Protein AF-A0A8T5L0V3-F1 (afdb_monomer_lite)

Secondary structure (DSSP, 8-state):
-HHHHHHHHHHHHHHHHHHHHHHIIIIIGGG-GGG--TTHHHHHHHHHHHHHHHHHHHHH-

Foldseek 3Di:
DVVVVVQLVVLQVLLVVLLVQLCCLQPPQLVDPVNCDVPCNVVSNVSSVVSNVSSVVSNVD

Radius of gyration: 1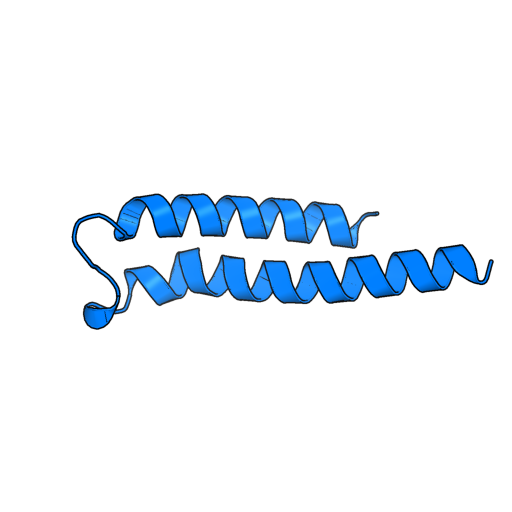4.36 Å; chains: 1; bounding box: 32×14×43 Å

pLDDT: mean 83.51, std 10.78, range [61.06, 95.69]

Structure (mmCIF, N/CA/C/O backbone):
data_AF-A0A8T5L0V3-F1
#
_entry.id   AF-A0A8T5L0V3-F1
#
loop_
_atom_site.group_PDB
_atom_site.id
_atom_site.type_symbol
_atom_site.label_atom_id
_atom_site.label_alt_id
_atom_site.label_comp_id
_atom_site.label_asym_id
_atom_site.label_entity_id
_atom_site.label_seq_id
_atom_site.pdbx_PDB_ins_code
_atom_site.Cartn_x
_atom_site.Cartn_y
_atom_site.Cartn_z
_atom_site.occupancy
_atom_site.B_iso_or_equiv
_atom_site.auth_seq_id
_atom_site.auth_comp_id
_atom_site.auth_asym_id
_atom_site.auth_atom_id
_atom_site.pdbx_PDB_model_num
ATOM 1 N N . MET A 1 1 ? -17.765 2.328 23.602 1.00 62.94 1 MET A N 1
ATOM 2 C CA . MET A 1 1 ? -18.078 1.322 22.557 1.00 62.94 1 MET A CA 1
ATOM 3 C C . MET A 1 1 ? -18.300 1.916 21.163 1.00 62.94 1 MET A C 1
ATOM 5 O O . MET A 1 1 ? -17.552 1.527 20.282 1.00 62.94 1 MET A O 1
ATOM 9 N N . LYS A 1 2 ? -19.229 2.863 20.924 1.00 68.25 2 LYS A N 1
ATOM 10 C CA . LYS A 1 2 ? -19.477 3.428 19.568 1.00 68.25 2 LYS A CA 1
ATOM 11 C C . LYS A 1 2 ? -18.218 3.937 18.835 1.00 68.25 2 LYS A C 1
ATOM 13 O O . LYS A 1 2 ? -18.028 3.613 17.672 1.00 68.25 2 LYS A O 1
ATOM 18 N N . TYR A 1 3 ? -17.342 4.673 19.523 1.00 69.69 3 TYR A N 1
ATOM 19 C CA . TYR A 1 3 ? -16.127 5.238 18.918 1.00 69.69 3 TYR A CA 1
ATOM 20 C C . TYR A 1 3 ? -15.045 4.199 18.592 1.00 69.69 3 TYR A C 1
ATOM 22 O O . TYR A 1 3 ? -14.337 4.366 17.611 1.00 69.69 3 TYR A O 1
ATOM 30 N N . MET A 1 4 ? -14.958 3.101 19.354 1.00 65.31 4 MET A N 1
ATOM 31 C CA . MET A 1 4 ? -14.031 2.000 19.047 1.00 65.31 4 MET A CA 1
ATOM 32 C C . MET A 1 4 ? -14.441 1.270 17.765 1.00 65.31 4 MET A C 1
ATOM 34 O O . MET A 1 4 ? -13.593 0.931 16.952 1.00 65.31 4 MET A O 1
ATOM 38 N N . VAL A 1 5 ? -15.749 1.081 17.554 1.00 70.00 5 VAL A N 1
ATOM 39 C CA . VAL A 1 5 ? -16.276 0.448 16.334 1.00 70.00 5 VAL A CA 1
ATOM 40 C C . VAL A 1 5 ? -16.039 1.335 15.108 1.00 70.00 5 VAL A C 1
ATOM 42 O O . VAL A 1 5 ? -15.610 0.840 14.073 1.00 70.00 5 VAL A O 1
ATOM 45 N N . LEU A 1 6 ? -16.262 2.649 15.228 1.00 71.81 6 LEU A N 1
ATOM 46 C CA . LEU A 1 6 ? -15.960 3.625 14.171 1.00 71.81 6 LEU A CA 1
ATOM 47 C C . LEU A 1 6 ? -14.462 3.693 13.841 1.00 71.81 6 LEU A C 1
ATOM 49 O O . LEU A 1 6 ? -14.109 3.793 12.667 1.00 71.81 6 LEU A O 1
ATOM 53 N N . PHE A 1 7 ? -13.593 3.611 14.853 1.00 75.50 7 PHE A N 1
ATOM 54 C CA . PHE A 1 7 ? -12.142 3.614 14.668 1.00 75.50 7 PHE A CA 1
ATOM 55 C C . PHE A 1 7 ? -11.667 2.365 13.915 1.00 75.50 7 PHE A C 1
ATOM 57 O O . PHE A 1 7 ? -11.023 2.508 12.881 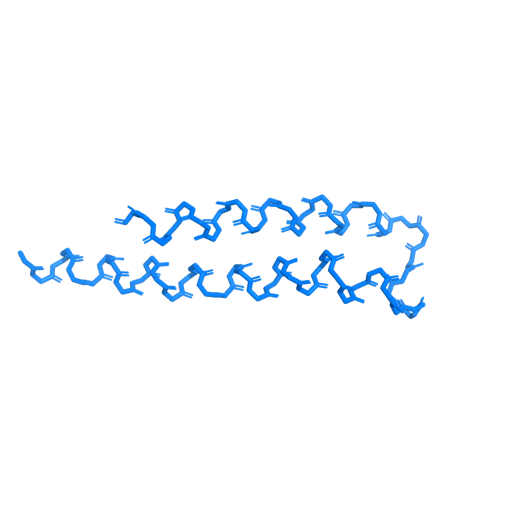1.00 75.50 7 PHE A O 1
ATOM 64 N N . GLY A 1 8 ? -12.098 1.169 14.334 1.00 80.88 8 GLY A N 1
ATOM 65 C CA . GLY A 1 8 ? -11.731 -0.082 13.659 1.00 80.88 8 GLY A CA 1
ATOM 66 C C . GLY A 1 8 ? -12.282 -0.197 12.231 1.00 80.88 8 GLY A C 1
ATOM 67 O O . GLY A 1 8 ? -11.599 -0.688 11.337 1.00 80.88 8 GLY A O 1
ATOM 68 N N . LEU A 1 9 ? -13.492 0.318 11.968 1.00 86.31 9 LEU A N 1
ATOM 69 C CA . LEU A 1 9 ? -14.037 0.389 10.603 1.00 86.31 9 LEU A CA 1
ATOM 70 C C . LEU A 1 9 ? -13.239 1.345 9.715 1.00 86.31 9 LEU A C 1
ATOM 72 O O . LEU A 1 9 ? -12.964 1.028 8.561 1.00 86.31 9 LEU A O 1
ATOM 76 N N . THR A 1 10 ? -12.861 2.506 10.249 1.00 88.62 10 THR A N 1
ATOM 77 C CA . THR A 1 10 ? -12.076 3.496 9.501 1.00 88.62 10 THR A CA 1
ATOM 78 C C . THR A 1 10 ? -10.674 2.963 9.212 1.00 88.62 10 THR A C 1
ATOM 80 O O . THR A 1 10 ? -10.232 3.041 8.067 1.00 88.62 10 THR A O 1
ATOM 83 N N . GLY A 1 11 ? -10.013 2.360 10.206 1.00 89.31 11 GLY A N 1
ATOM 84 C CA . GLY A 1 11 ? -8.720 1.691 10.047 1.00 89.31 11 GLY A CA 1
ATOM 85 C C . GLY A 1 11 ? -8.783 0.570 9.012 1.00 89.31 11 GLY A C 1
ATOM 86 O O . GLY A 1 11 ? -7.990 0.560 8.075 1.00 89.31 11 GLY A O 1
ATOM 87 N N . GLY A 1 12 ? -9.808 -0.285 9.081 1.00 90.69 12 GLY A N 1
ATOM 88 C CA . GLY A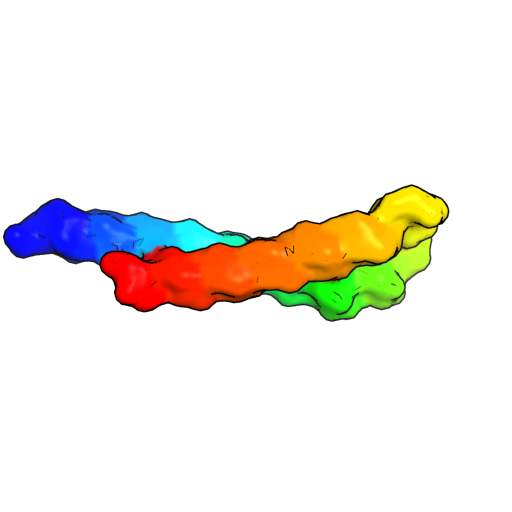 1 12 ? -10.034 -1.338 8.092 1.00 90.69 12 GLY A CA 1
ATOM 89 C C . GLY A 1 12 ? -10.225 -0.804 6.668 1.00 90.69 12 GLY A C 1
ATOM 90 O O . GLY A 1 12 ? -9.571 -1.281 5.744 1.00 90.69 12 GLY A O 1
ATOM 91 N N . VAL A 1 13 ? -11.071 0.212 6.467 1.00 93.06 13 VAL A N 1
ATOM 92 C CA . VAL A 1 13 ? -11.312 0.797 5.132 1.00 93.06 13 VAL A CA 1
ATOM 93 C C . VAL A 1 13 ? -10.050 1.458 4.574 1.00 93.06 13 VAL A C 1
ATOM 95 O O . VAL A 1 13 ? -9.689 1.216 3.421 1.00 93.06 13 VAL A O 1
ATOM 98 N N . VAL A 1 14 ? -9.352 2.260 5.382 1.00 93.62 14 VAL A N 1
ATOM 99 C CA . VAL A 1 14 ? -8.089 2.897 4.979 1.00 93.62 14 VAL A CA 1
ATOM 100 C C . VAL A 1 14 ? -7.026 1.835 4.684 1.00 93.62 14 VAL A C 1
ATOM 102 O O . VAL A 1 14 ? -6.335 1.927 3.670 1.00 93.62 14 VAL A O 1
ATOM 105 N N . GLY A 1 15 ? -6.951 0.788 5.504 1.00 94.06 15 GLY A N 1
ATOM 106 C CA . GLY A 1 15 ? -6.056 -0.349 5.320 1.00 94.06 15 GLY A CA 1
ATOM 107 C C . GLY A 1 15 ? -6.288 -1.075 3.996 1.00 94.06 15 GLY A C 1
ATOM 108 O O . GLY A 1 15 ? -5.331 -1.310 3.261 1.00 94.06 15 GLY A O 1
ATOM 109 N N . VAL A 1 16 ? -7.544 -1.358 3.629 1.00 94.81 16 VAL A N 1
ATOM 110 C CA . VAL A 1 16 ? -7.887 -1.960 2.324 1.00 94.81 16 VAL A CA 1
ATOM 111 C C . VAL A 1 16 ? -7.409 -1.081 1.167 1.00 94.81 16 VAL A C 1
ATOM 113 O O . VAL A 1 16 ? -6.805 -1.587 0.222 1.00 94.81 16 VAL A O 1
ATOM 116 N N . ILE A 1 17 ? -7.650 0.231 1.227 1.00 95.62 17 ILE A N 1
ATOM 117 C CA . ILE A 1 17 ? -7.244 1.156 0.157 1.00 95.62 17 ILE A CA 1
ATOM 118 C C . ILE A 1 17 ? -5.718 1.165 0.008 1.00 95.62 17 ILE A C 1
ATOM 120 O O . ILE A 1 17 ? -5.204 1.029 -1.104 1.00 95.62 17 ILE A O 1
ATOM 124 N N . LEU A 1 18 ? -4.991 1.274 1.122 1.00 95.62 18 LEU A N 1
ATOM 125 C CA . LEU A 1 18 ? -3.527 1.255 1.130 1.00 95.62 18 LEU A CA 1
ATOM 126 C C . LEU A 1 18 ? -2.968 -0.082 0.631 1.00 95.62 18 LEU A C 1
ATOM 128 O O . LEU A 1 18 ? -1.987 -0.090 -0.111 1.00 95.62 18 LEU A O 1
ATOM 132 N N . LEU A 1 19 ? -3.615 -1.199 0.971 1.00 95.31 19 LEU A N 1
ATOM 133 C CA . LEU A 1 19 ? -3.240 -2.523 0.486 1.00 95.31 19 LEU A CA 1
ATOM 134 C C . LEU A 1 19 ? -3.352 -2.592 -1.040 1.00 95.31 19 LEU A C 1
ATOM 136 O O . LEU A 1 19 ? -2.402 -3.004 -1.702 1.00 95.31 19 LEU A O 1
ATOM 140 N N . LEU A 1 20 ? -4.481 -2.156 -1.604 1.00 95.38 20 LEU A N 1
ATOM 141 C CA . LEU A 1 20 ? -4.710 -2.172 -3.051 1.00 95.38 20 LEU A CA 1
ATOM 142 C C . LEU A 1 20 ? -3.703 -1.286 -3.795 1.00 95.38 20 LEU A C 1
ATOM 144 O O . LEU A 1 20 ? -3.133 -1.718 -4.798 1.00 95.38 20 LEU A O 1
ATOM 148 N N . LEU A 1 21 ? -3.436 -0.080 -3.284 1.00 94.06 21 LEU A N 1
ATOM 149 C CA . LEU A 1 21 ? -2.435 0.826 -3.856 1.00 94.06 21 LEU A CA 1
ATOM 150 C C . LEU A 1 21 ? -1.017 0.251 -3.759 1.00 94.06 21 LEU A C 1
ATOM 152 O O . LEU A 1 21 ? -0.255 0.329 -4.721 1.00 94.06 21 LEU A O 1
ATOM 156 N N . GLY A 1 22 ? -0.671 -0.355 -2.624 1.00 93.88 22 GLY A N 1
ATOM 157 C CA . GLY A 1 22 ? 0.619 -1.005 -2.419 1.00 93.88 22 GLY A CA 1
ATOM 158 C C . GLY A 1 22 ? 0.832 -2.183 -3.368 1.00 93.88 22 GLY A C 1
ATOM 159 O O . GLY A 1 22 ? 1.856 -2.252 -4.047 1.00 93.88 22 GLY A O 1
ATOM 160 N N . VAL A 1 23 ? -0.160 -3.070 -3.489 1.00 93.19 23 VAL A N 1
ATOM 161 C CA . VAL A 1 23 ? -0.123 -4.205 -4.426 1.00 93.19 23 VAL A CA 1
ATOM 162 C C . VAL A 1 23 ? 0.002 -3.712 -5.867 1.00 93.19 23 VAL A C 1
ATOM 164 O O . VAL A 1 23 ? 0.823 -4.232 -6.624 1.00 93.19 23 VAL A O 1
ATOM 167 N N . PHE A 1 24 ? -0.759 -2.686 -6.248 1.00 90.75 24 PHE A N 1
ATOM 168 C CA . PHE A 1 24 ? -0.667 -2.100 -7.581 1.00 90.75 24 PHE A CA 1
ATOM 169 C C . PHE A 1 24 ? 0.740 -1.554 -7.868 1.00 90.75 24 PHE A C 1
ATOM 171 O O . PHE A 1 24 ? 1.332 -1.894 -8.891 1.00 90.75 24 PHE A O 1
ATOM 178 N N . LEU A 1 25 ? 1.313 -0.769 -6.954 1.00 89.56 25 LEU A N 1
ATOM 179 C CA . LEU A 1 25 ? 2.633 -0.160 -7.135 1.00 89.56 25 LEU A CA 1
ATOM 180 C C . LEU A 1 25 ? 3.788 -1.170 -7.136 1.00 89.56 25 LEU A C 1
ATOM 182 O O . LEU A 1 25 ? 4.774 -0.957 -7.837 1.00 89.56 25 LEU A O 1
ATOM 186 N N . VAL A 1 26 ? 3.687 -2.256 -6.368 1.00 90.12 26 VAL A N 1
ATOM 187 C CA . VAL A 1 26 ? 4.756 -3.264 -6.288 1.00 90.12 26 VAL A CA 1
ATOM 188 C C . VAL A 1 26 ? 4.673 -4.273 -7.432 1.00 90.12 26 VAL A C 1
ATOM 190 O O . VAL A 1 26 ? 5.703 -4.622 -8.002 1.00 90.12 26 VAL A O 1
ATOM 193 N N . PHE A 1 27 ? 3.474 -4.748 -7.778 1.00 87.00 27 PHE A N 1
ATOM 194 C CA . PHE A 1 27 ? 3.322 -5.875 -8.704 1.00 87.00 27 PHE A CA 1
ATOM 195 C C . PHE A 1 27 ? 2.864 -5.467 -10.105 1.00 87.00 27 PHE A C 1
ATOM 197 O O . PHE A 1 27 ? 3.325 -6.051 -11.083 1.00 87.00 27 PHE A O 1
ATOM 204 N N . PHE A 1 28 ? 1.977 -4.476 -10.228 1.00 83.56 28 PHE A N 1
ATOM 205 C CA . PHE A 1 28 ? 1.404 -4.088 -11.523 1.00 83.56 28 PHE A CA 1
ATOM 206 C C . PHE A 1 28 ? 2.192 -2.970 -12.202 1.00 83.56 28 PHE A C 1
ATOM 208 O O . PHE A 1 28 ? 2.503 -3.071 -13.386 1.00 83.56 28 PHE A O 1
ATOM 215 N N . PHE A 1 29 ? 2.562 -1.932 -11.453 1.00 81.75 29 PHE A N 1
ATOM 216 C CA . PHE A 1 29 ? 3.229 -0.744 -11.985 1.00 81.75 29 PHE A CA 1
ATOM 217 C C . PHE A 1 29 ? 4.564 -1.059 -12.690 1.00 81.75 29 PHE A C 1
ATOM 219 O O . PHE A 1 29 ? 4.771 -0.571 -13.804 1.00 81.75 29 PHE A O 1
ATOM 226 N N . PRO A 1 30 ? 5.446 -1.932 -12.154 1.00 79.19 30 PRO A N 1
ATOM 227 C CA . PRO A 1 30 ? 6.670 -2.314 -12.856 1.00 79.19 30 PRO A CA 1
ATOM 228 C C . PRO A 1 30 ? 6.407 -3.197 -14.083 1.00 79.19 30 PRO A C 1
ATOM 230 O O . PRO A 1 30 ? 7.246 -3.244 -14.974 1.00 79.19 30 PRO A O 1
ATOM 233 N N . GLY A 1 31 ? 5.265 -3.885 -14.159 1.00 74.31 31 GLY A N 1
ATOM 234 C CA . GLY A 1 31 ? 4.915 -4.763 -15.280 1.00 74.31 31 GLY A CA 1
ATOM 235 C C . GLY A 1 31 ? 4.437 -4.027 -16.537 1.00 74.31 31 GLY A C 1
ATOM 236 O O . GLY A 1 31 ? 4.341 -4.634 -17.600 1.00 74.31 31 GLY A O 1
ATOM 237 N N . THR A 1 32 ? 4.149 -2.728 -16.441 1.00 75.50 32 THR A N 1
ATOM 238 C CA . THR A 1 32 ? 3.581 -1.925 -17.534 1.00 75.50 32 THR A CA 1
ATOM 239 C C . THR A 1 32 ? 4.562 -0.867 -18.031 1.00 75.50 32 THR A C 1
ATOM 241 O O . THR A 1 32 ? 4.843 0.102 -17.328 1.00 75.50 32 THR A O 1
ATOM 244 N N . ALA A 1 33 ? 5.052 -1.027 -19.265 1.00 72.00 33 ALA A N 1
ATOM 245 C CA . ALA A 1 33 ? 6.058 -0.148 -19.876 1.00 72.00 33 ALA A CA 1
ATOM 246 C C . ALA A 1 33 ? 5.632 1.334 -19.940 1.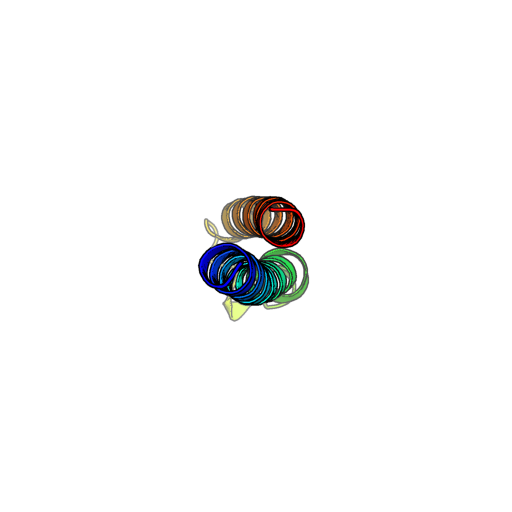00 72.00 33 ALA A C 1
ATOM 248 O O . ALA A 1 33 ? 6.465 2.224 -19.804 1.00 72.00 33 ALA A O 1
ATOM 249 N N . GLU A 1 34 ? 4.331 1.600 -20.076 1.00 74.44 34 GLU A N 1
ATOM 250 C CA . GLU A 1 34 ? 3.735 2.946 -20.126 1.00 74.44 34 GLU A CA 1
ATOM 251 C C . GLU A 1 34 ? 3.904 3.734 -18.816 1.00 74.44 34 GLU A C 1
ATOM 253 O O . GLU A 1 34 ? 3.914 4.963 -18.821 1.00 74.44 34 GLU A O 1
ATOM 258 N N . HIS A 1 35 ? 4.077 3.033 -17.694 1.00 67.88 35 HIS A N 1
ATOM 259 C CA . HIS A 1 35 ? 4.216 3.620 -16.361 1.00 67.88 35 HIS A CA 1
ATOM 260 C C . HIS A 1 35 ? 5.684 3.749 -15.914 1.00 67.88 35 HIS A C 1
ATOM 262 O O . HIS A 1 35 ? 5.981 4.386 -14.901 1.00 67.88 35 HIS A O 1
ATOM 268 N N . GLN A 1 36 ? 6.630 3.196 -16.682 1.00 65.81 36 GLN A N 1
ATOM 269 C CA . GLN A 1 36 ? 8.063 3.229 -16.390 1.00 65.81 36 GLN A CA 1
ATOM 270 C C . GLN A 1 36 ? 8.754 4.489 -16.935 1.00 65.81 36 GLN A C 1
ATOM 272 O O . GLN A 1 36 ? 9.767 4.410 -17.633 1.00 65.81 36 GLN A O 1
ATOM 277 N N . GLY A 1 37 ? 8.257 5.681 -16.588 1.00 69.31 37 GLY A N 1
ATOM 278 C CA . GLY A 1 37 ? 9.084 6.885 -16.724 1.00 69.31 37 GLY A CA 1
ATOM 279 C C . GLY A 1 37 ? 10.422 6.651 -16.007 1.00 69.31 37 GLY A C 1
ATOM 280 O O . GLY A 1 37 ? 10.423 6.107 -14.903 1.00 69.31 37 GLY A O 1
ATOM 281 N N . SER A 1 38 ? 11.556 7.026 -16.613 1.00 65.62 38 SER A N 1
ATOM 282 C CA . SER A 1 38 ? 12.919 6.637 -16.181 1.00 65.62 38 SER A CA 1
ATOM 283 C C . SER A 1 38 ? 13.262 6.932 -14.711 1.00 65.62 38 SER A C 1
ATOM 285 O O . SER A 1 38 ? 14.230 6.401 -14.180 1.00 65.62 38 SER A O 1
ATOM 287 N N . THR A 1 39 ? 12.478 7.782 -14.048 1.00 61.06 39 THR A N 1
ATOM 288 C CA . THR A 1 39 ? 12.647 8.203 -12.650 1.00 61.06 39 THR A CA 1
ATOM 289 C C . THR A 1 39 ? 11.657 7.519 -11.690 1.00 61.06 39 THR A C 1
ATOM 291 O O . THR A 1 39 ? 11.844 7.556 -10.475 1.00 61.06 39 THR A O 1
ATOM 294 N N . PHE A 1 40 ? 10.592 6.896 -12.203 1.00 63.47 40 PHE A N 1
ATOM 295 C CA . PHE A 1 40 ? 9.439 6.466 -11.405 1.00 63.47 40 PHE A CA 1
ATOM 296 C C . PHE A 1 40 ? 9.446 4.982 -11.011 1.00 63.47 40 PHE A C 1
ATOM 298 O O . PHE A 1 40 ? 8.699 4.606 -10.110 1.00 63.47 40 PHE A O 1
ATOM 305 N N . SER A 1 41 ? 10.289 4.135 -11.618 1.00 73.44 41 SER A N 1
ATOM 306 C CA . SER A 1 41 ? 10.231 2.685 -11.365 1.00 73.44 41 SER A CA 1
ATOM 307 C C . SER A 1 41 ? 10.644 2.312 -9.933 1.00 73.44 41 SER A C 1
ATOM 309 O O . SER A 1 41 ? 9.874 1.673 -9.220 1.00 73.44 41 SER A O 1
ATOM 311 N N . THR A 1 42 ? 11.807 2.767 -9.460 1.00 81.69 42 THR A N 1
ATOM 312 C CA . THR A 1 42 ? 12.298 2.438 -8.109 1.00 81.69 42 THR A CA 1
ATOM 313 C C . THR A 1 42 ? 11.507 3.158 -7.019 1.00 81.69 42 THR A C 1
ATOM 315 O O . THR A 1 42 ? 11.131 2.556 -6.014 1.00 81.69 42 THR A O 1
ATOM 318 N N . THR A 1 43 ? 11.207 4.442 -7.229 1.00 85.81 43 THR A N 1
ATOM 319 C CA . THR A 1 43 ? 10.436 5.255 -6.278 1.00 85.81 43 THR A CA 1
ATOM 320 C C . THR A 1 43 ? 9.022 4.702 -6.088 1.00 85.81 43 THR A C 1
ATOM 322 O O . THR A 1 43 ? 8.544 4.630 -4.956 1.00 85.81 43 THR A O 1
ATOM 325 N N . GLY A 1 44 ? 8.371 4.252 -7.169 1.00 85.81 44 GLY A N 1
ATOM 326 C CA . GLY A 1 44 ? 7.044 3.637 -7.118 1.00 85.81 44 GLY A CA 1
ATOM 327 C C 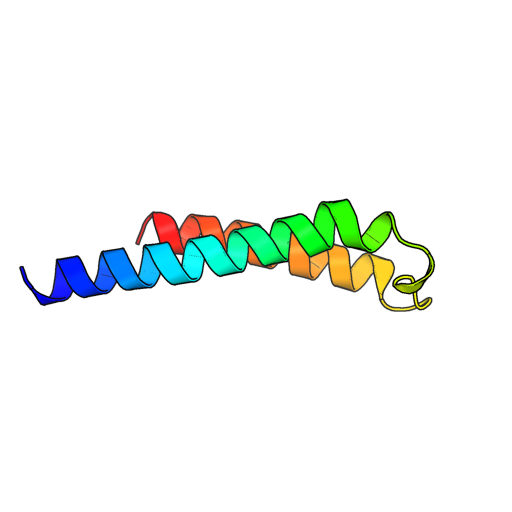. GLY A 1 44 ? 7.019 2.352 -6.290 1.00 85.81 44 GLY A C 1
ATOM 328 O O . GLY A 1 44 ? 6.146 2.195 -5.439 1.00 85.81 44 GLY A O 1
ATOM 329 N N . ILE A 1 45 ? 8.017 1.478 -6.455 1.00 87.38 45 ILE A N 1
ATOM 330 C CA . ILE A 1 45 ? 8.133 0.237 -5.671 1.00 87.38 45 ILE A CA 1
ATOM 331 C C . ILE A 1 45 ? 8.332 0.547 -4.182 1.00 87.38 45 ILE A C 1
ATOM 333 O O . ILE A 1 45 ? 7.662 -0.049 -3.337 1.00 87.38 45 ILE A O 1
ATOM 337 N N . ILE A 1 46 ? 9.208 1.501 -3.846 1.00 90.56 46 ILE A N 1
ATOM 338 C CA . ILE A 1 46 ? 9.453 1.905 -2.451 1.00 90.56 46 ILE A CA 1
ATOM 339 C C . ILE A 1 46 ? 8.167 2.448 -1.813 1.00 90.56 46 ILE A C 1
ATOM 341 O O . ILE A 1 46 ? 7.810 2.034 -0.709 1.00 90.56 46 ILE A O 1
ATOM 345 N N . LEU A 1 47 ? 7.440 3.323 -2.516 1.00 91.62 47 LEU A N 1
ATOM 346 C CA . LEU A 1 47 ? 6.140 3.827 -2.059 1.00 91.62 47 LEU A CA 1
ATOM 347 C C . LEU A 1 47 ? 5.119 2.699 -1.882 1.00 91.62 47 LEU A C 1
ATOM 349 O O . LEU A 1 47 ? 4.399 2.677 -0.886 1.00 91.62 47 LEU A O 1
ATOM 353 N N . GLY A 1 48 ? 5.098 1.734 -2.800 1.00 92.94 48 GLY A N 1
ATOM 354 C CA . GLY A 1 48 ? 4.238 0.562 -2.708 1.00 92.94 48 GLY A CA 1
ATOM 355 C C . GLY A 1 48 ? 4.498 -0.261 -1.444 1.00 92.94 48 GLY A C 1
ATOM 356 O O . GLY A 1 48 ? 3.561 -0.577 -0.714 1.00 92.94 48 GLY A O 1
ATOM 357 N N . ILE A 1 49 ? 5.766 -0.533 -1.122 1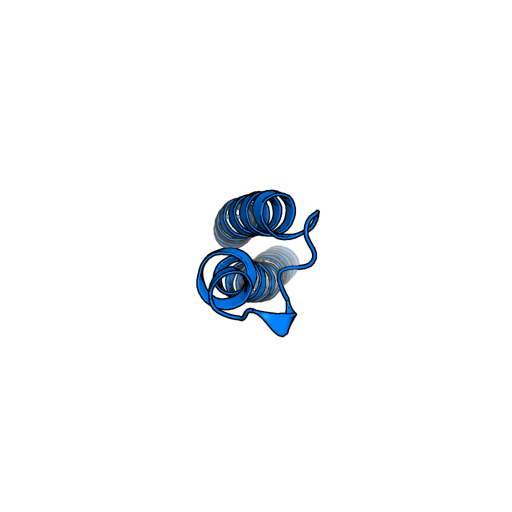.00 94.06 49 ILE A N 1
ATOM 358 C CA . ILE A 1 49 ? 6.153 -1.244 0.108 1.00 94.06 49 ILE A CA 1
ATOM 359 C C . ILE A 1 49 ? 5.730 -0.454 1.356 1.00 94.06 49 ILE A C 1
ATOM 361 O O . ILE A 1 49 ? 5.197 -1.040 2.300 1.00 94.06 49 ILE A O 1
ATOM 365 N N . ILE A 1 50 ? 5.907 0.872 1.358 1.00 95.69 50 ILE A N 1
ATOM 366 C CA . ILE A 1 50 ? 5.454 1.739 2.458 1.00 95.69 50 ILE A CA 1
ATOM 367 C C . ILE A 1 50 ? 3.935 1.630 2.645 1.00 95.69 50 ILE A C 1
ATOM 369 O O . ILE A 1 50 ? 3.471 1.460 3.773 1.00 95.69 50 ILE A O 1
ATOM 373 N N . PHE A 1 51 ? 3.157 1.663 1.562 1.00 95.69 51 PHE A N 1
ATOM 374 C CA . PHE A 1 51 ? 1.702 1.517 1.636 1.00 95.69 51 PHE A CA 1
ATOM 375 C C . PHE A 1 51 ? 1.271 0.143 2.151 1.00 95.69 51 PHE A C 1
ATOM 377 O O . PHE A 1 51 ? 0.340 0.082 2.948 1.00 95.69 51 PHE A O 1
ATOM 384 N N . LEU A 1 52 ? 1.970 -0.938 1.794 1.00 94.69 52 LEU A N 1
ATOM 385 C CA . LEU A 1 52 ? 1.694 -2.273 2.338 1.00 94.69 52 LEU A CA 1
ATOM 386 C C . LEU A 1 52 ? 1.950 -2.349 3.852 1.00 94.69 52 LEU A C 1
ATOM 388 O O . LEU A 1 52 ? 1.143 -2.919 4.586 1.00 94.69 52 LEU A O 1
ATOM 392 N N . MET A 1 53 ? 3.041 -1.747 4.336 1.00 94.75 53 MET A N 1
ATOM 393 C CA . MET A 1 53 ? 3.338 -1.697 5.773 1.00 94.75 53 MET A CA 1
ATOM 394 C C . MET A 1 53 ? 2.294 -0.879 6.540 1.00 94.75 53 MET A C 1
ATOM 396 O O . MET A 1 53 ? 1.819 -1.312 7.592 1.00 94.75 53 MET A O 1
ATOM 400 N N . LEU A 1 54 ? 1.897 0.278 5.998 1.00 93.75 54 LEU A N 1
ATOM 401 C CA . LEU A 1 54 ? 0.846 1.106 6.586 1.00 93.75 54 LEU A CA 1
ATOM 402 C C . LEU A 1 54 ? -0.505 0.390 6.566 1.00 93.75 54 LEU A C 1
ATOM 404 O O . LEU A 1 54 ? -1.205 0.416 7.572 1.00 93.75 54 LEU A O 1
ATOM 408 N N . ALA A 1 55 ? -0.851 -0.299 5.476 1.00 93.31 55 ALA A N 1
ATOM 409 C CA . ALA A 1 55 ? -2.070 -1.094 5.395 1.00 93.31 55 ALA A CA 1
ATOM 410 C C . ALA A 1 55 ? -2.148 -2.107 6.541 1.00 93.31 55 ALA A C 1
ATOM 412 O O . ALA A 1 55 ? -3.149 -2.147 7.252 1.00 93.31 55 ALA A O 1
ATOM 413 N N . GLY A 1 56 ? -1.065 -2.859 6.768 1.00 89.81 56 GLY A N 1
ATOM 414 C CA . GLY A 1 56 ? -0.954 -3.763 7.910 1.00 89.81 56 GLY A CA 1
ATOM 415 C C . GLY A 1 56 ? -1.175 -3.036 9.237 1.00 89.81 56 GLY A C 1
ATOM 416 O O . GLY A 1 56 ? -2.045 -3.431 10.005 1.00 89.81 56 GLY A O 1
ATOM 417 N N . ALA A 1 57 ? -0.460 -1.937 9.485 1.00 89.50 57 ALA A N 1
ATOM 418 C CA . ALA A 1 57 ? -0.602 -1.165 10.721 1.00 89.50 57 ALA A CA 1
ATOM 419 C C . ALA A 1 57 ? -2.044 -0.677 10.967 1.00 89.50 57 ALA A C 1
ATOM 421 O O . ALA A 1 57 ? -2.544 -0.802 12.079 1.00 89.50 57 ALA A O 1
ATOM 422 N N . PHE A 1 58 ? -2.732 -0.181 9.935 1.00 86.88 58 PHE A N 1
ATOM 423 C CA . PHE A 1 58 ? -4.117 0.295 10.033 1.00 86.88 58 PHE A CA 1
ATOM 424 C C . PHE A 1 58 ? -5.153 -0.825 10.208 1.00 86.88 58 PHE A C 1
ATOM 426 O O . PHE A 1 58 ? -6.232 -0.556 10.727 1.00 86.88 58 PHE A O 1
ATOM 433 N N . PHE A 1 59 ? -4.850 -2.065 9.815 1.00 83.19 59 PHE A N 1
ATOM 434 C CA . PHE A 1 59 ? -5.719 -3.216 10.089 1.00 83.19 59 PHE A CA 1
ATOM 435 C C . PHE A 1 59 ? -5.646 -3.702 11.541 1.00 83.19 59 PHE A C 1
ATOM 437 O O . PHE A 1 59 ? -6.595 -4.325 12.016 1.00 83.19 59 PHE A O 1
ATOM 444 N N . PHE A 1 60 ? -4.524 -3.462 12.225 1.00 75.56 60 PHE A N 1
ATOM 445 C CA . PHE A 1 60 ? -4.291 -3.921 13.599 1.00 75.56 60 PHE A CA 1
ATOM 446 C C . PHE A 1 60 ? -4.532 -2.841 14.669 1.00 75.56 60 PHE A C 1
ATOM 448 O O . PHE A 1 60 ? -4.461 -3.158 15.858 1.00 75.56 60 PHE A O 1
ATOM 455 N N . LEU A 1 61 ? -4.802 -1.596 14.261 1.00 68.69 61 LEU A N 1
ATOM 456 C CA . LEU A 1 61 ? -5.184 -0.465 15.118 1.00 68.69 61 LEU A CA 1
ATOM 457 C C . LEU A 1 61 ? -6.710 -0.309 15.169 1.00 68.69 61 LEU A C 1
ATOM 459 O O . LEU A 1 61 ? -7.229 -0.097 16.288 1.00 68.69 61 LEU A O 1
#

Sequence (61 aa):
MKYMVLFGLTGGVVGVILLLLGVFLVFFFPGTAEHQGSTFSTTGIILGIIFLMLAGAFFFL